Protein AF-A0A8B7Z0W6-F1 (afdb_monomer_lite)

InterPro domains:
  IPR028110 Transmembrane protein 254 [PF14934] (67-162)
  IPR028110 Transmembrane protein 254 [PTHR34104] (49-170)

pLDDT: mean 78.15, std 20.38, range [31.7, 97.69]

Structure (mmCIF, N/CA/C/O backbone):
data_AF-A0A8B7Z0W6-F1
#
_entry.id   AF-A0A8B7Z0W6-F1
#
loop_
_atom_site.group_PDB
_atom_site.id
_atom_site.type_symbol
_atom_site.label_atom_id
_atom_site.label_alt_id
_atom_site.label_comp_id
_atom_site.label_asym_id
_atom_site.label_entity_id
_atom_site.label_seq_id
_atom_site.pdbx_PDB_ins_code
_atom_site.Cartn_x
_atom_site.Cartn_y
_atom_site.Cartn_z
_atom_site.occupancy
_atom_site.B_iso_or_equiv
_atom_site.auth_seq_id
_atom_site.auth_comp_id
_atom_site.auth_asym_id
_atom_site.auth_atom_id
_atom_site.pdbx_PDB_model_num
ATOM 1 N N . MET A 1 1 ? 21.322 1.908 7.110 1.00 47.72 1 MET A N 1
ATOM 2 C CA . MET A 1 1 ? 20.377 1.666 8.221 1.00 47.72 1 MET A CA 1
ATOM 3 C C . MET A 1 1 ? 19.562 0.434 7.853 1.00 47.72 1 MET A C 1
ATOM 5 O O . MET A 1 1 ? 18.895 0.462 6.829 1.00 47.72 1 MET A O 1
ATOM 9 N N . SER A 1 2 ? 19.755 -0.677 8.566 1.00 47.69 2 SER A N 1
ATOM 10 C CA . SER A 1 2 ? 19.192 -1.994 8.221 1.00 47.69 2 SER A CA 1
ATOM 11 C C . SER A 1 2 ? 17.730 -2.098 8.669 1.00 47.69 2 SER A C 1
ATOM 13 O O . SER A 1 2 ? 17.372 -1.567 9.717 1.00 47.69 2 SER A O 1
ATOM 15 N N . THR A 1 3 ? 16.890 -2.812 7.917 1.00 42.72 3 THR A N 1
ATOM 16 C CA . THR A 1 3 ? 15.499 -3.144 8.286 1.00 42.72 3 THR A CA 1
ATOM 17 C C . THR A 1 3 ? 15.388 -3.808 9.662 1.00 42.72 3 THR A C 1
ATOM 19 O O . THR A 1 3 ? 14.373 -3.657 10.336 1.00 42.72 3 THR A O 1
ATOM 22 N N . GLN A 1 4 ? 16.459 -4.454 10.127 1.00 41.81 4 GLN A N 1
ATOM 23 C CA . GLN A 1 4 ? 16.518 -5.075 11.447 1.00 41.81 4 GLN A CA 1
ATOM 24 C C . GLN A 1 4 ? 16.666 -4.070 12.598 1.00 41.81 4 GLN A C 1
ATOM 26 O O . GLN A 1 4 ? 16.131 -4.296 13.679 1.00 41.81 4 GLN A O 1
ATOM 31 N N . GLU A 1 5 ? 17.296 -2.919 12.354 1.00 48.75 5 GLU A N 1
ATOM 32 C CA . GLU A 1 5 ? 17.436 -1.844 13.348 1.00 48.75 5 GLU A CA 1
ATOM 33 C C . GLU A 1 5 ? 16.096 -1.143 13.613 1.00 48.75 5 GLU A C 1
ATOM 35 O O . GLU A 1 5 ? 15.786 -0.782 14.748 1.00 48.75 5 GLU A O 1
ATOM 40 N N . LEU A 1 6 ? 15.253 -1.010 12.582 1.00 54.50 6 LEU A N 1
ATOM 41 C CA . LEU A 1 6 ? 13.902 -0.457 12.721 1.00 54.50 6 LEU A CA 1
ATOM 42 C C . LEU A 1 6 ? 12.974 -1.407 13.490 1.00 54.50 6 LEU A C 1
ATOM 44 O O . LEU A 1 6 ? 12.211 -0.954 14.341 1.00 54.50 6 LEU A O 1
ATOM 48 N N . ILE A 1 7 ? 13.088 -2.720 13.263 1.00 54.75 7 ILE A N 1
ATOM 49 C CA . ILE A 1 7 ? 12.334 -3.732 14.019 1.00 54.75 7 ILE A CA 1
ATOM 50 C C . ILE A 1 7 ? 12.782 -3.752 15.488 1.00 54.75 7 ILE A C 1
ATOM 52 O O . ILE A 1 7 ? 11.937 -3.738 16.384 1.00 54.75 7 ILE A O 1
ATOM 56 N N . ASN A 1 8 ? 14.090 -3.696 15.753 1.00 48.88 8 ASN A N 1
ATOM 57 C CA . ASN A 1 8 ? 14.624 -3.689 17.118 1.00 48.88 8 ASN A CA 1
ATOM 58 C C . ASN A 1 8 ? 14.263 -2.403 17.879 1.00 48.88 8 ASN A C 1
ATOM 60 O O . ASN A 1 8 ? 13.890 -2.463 19.050 1.00 48.88 8 ASN A O 1
ATOM 64 N N . THR A 1 9 ? 14.263 -1.250 17.205 1.00 52.22 9 THR A N 1
ATOM 65 C CA . THR A 1 9 ? 13.838 0.027 17.807 1.00 52.22 9 THR A CA 1
ATOM 66 C C . THR A 1 9 ? 12.334 0.046 18.112 1.00 52.22 9 THR A C 1
ATOM 68 O O . THR A 1 9 ? 11.911 0.623 19.116 1.00 52.22 9 THR A O 1
ATOM 71 N N . CYS A 1 10 ? 11.510 -0.626 17.298 1.00 45.94 10 CYS A N 1
ATOM 72 C CA . CYS A 1 10 ? 10.080 -0.785 17.570 1.00 45.94 10 CYS A CA 1
ATOM 73 C C . CYS A 1 10 ? 9.788 -1.790 18.697 1.00 45.94 10 CYS A C 1
ATOM 75 O O . CYS A 1 10 ? 8.863 -1.559 19.473 1.00 45.94 10 CYS A O 1
ATOM 77 N N . MET A 1 11 ? 10.574 -2.864 18.832 1.00 45.16 11 MET A N 1
ATOM 78 C CA . MET A 1 11 ? 10.369 -3.894 19.864 1.00 45.16 11 MET A CA 1
ATOM 79 C C . MET A 1 11 ? 10.853 -3.461 21.255 1.00 45.16 11 MET A C 1
ATOM 81 O O . MET A 1 11 ? 10.218 -3.798 22.253 1.00 45.16 11 MET A O 1
ATOM 85 N N . LEU A 1 12 ? 11.909 -2.647 21.348 1.00 48.44 12 LEU A N 1
ATOM 86 C CA . LEU A 1 12 ? 12.417 -2.153 22.637 1.00 48.44 12 LEU A CA 1
ATOM 87 C C . LEU A 1 12 ? 11.495 -1.129 23.322 1.00 48.44 12 LEU A C 1
ATOM 89 O O . LEU A 1 12 ? 11.669 -0.841 24.502 1.00 48.44 12 LEU A O 1
ATOM 93 N N . ARG A 1 13 ? 10.473 -0.616 22.625 1.00 46.56 13 ARG A N 1
ATOM 94 C CA . ARG A 1 13 ? 9.446 0.260 23.214 1.00 46.56 13 ARG A CA 1
ATOM 95 C C . ARG A 1 13 ? 8.288 -0.514 23.877 1.00 46.56 13 ARG A C 1
ATOM 97 O O . ARG A 1 13 ? 7.386 0.111 24.423 1.00 46.56 13 ARG A O 1
ATOM 104 N N . PHE A 1 14 ? 8.302 -1.851 23.856 1.00 45.00 14 PHE A N 1
ATOM 105 C CA . PHE A 1 14 ? 7.266 -2.695 24.477 1.00 45.00 14 PHE A CA 1
ATOM 106 C C . PHE A 1 14 ? 7.628 -3.247 25.863 1.00 45.00 14 PHE A C 1
ATOM 108 O O . PHE A 1 14 ? 6.817 -3.955 26.453 1.00 45.00 14 PHE A O 1
ATOM 115 N N . HIS A 1 15 ? 8.804 -2.923 26.405 1.00 39.69 15 HIS A N 1
ATOM 116 C CA . HIS A 1 15 ? 9.206 -3.373 27.737 1.00 39.69 15 HIS A CA 1
ATOM 117 C C . HIS A 1 15 ? 9.208 -2.196 28.721 1.00 39.69 15 HIS A C 1
ATOM 119 O O . HIS A 1 15 ? 10.208 -1.506 28.902 1.00 39.69 15 HIS A O 1
ATOM 125 N N . GLU A 1 16 ? 8.052 -1.941 29.328 1.00 44.09 16 GLU A N 1
ATOM 126 C CA . GLU A 1 16 ? 7.901 -1.010 30.446 1.00 44.09 16 GLU A CA 1
ATOM 127 C C . GLU A 1 16 ? 8.538 -1.624 31.710 1.00 44.09 16 GLU A C 1
ATOM 129 O O . GLU A 1 16 ? 8.209 -2.763 32.052 1.00 44.09 16 GLU A O 1
ATOM 134 N N . PRO A 1 17 ? 9.433 -0.931 32.437 1.00 36.91 17 PRO A N 1
ATOM 135 C CA . PRO A 1 17 ? 9.711 -1.267 33.819 1.00 36.91 17 PRO A CA 1
ATOM 136 C C . PRO A 1 17 ? 8.681 -0.574 34.717 1.00 36.91 17 PRO A C 1
ATOM 138 O O . PRO A 1 17 ? 8.511 0.644 34.692 1.00 36.91 17 PRO A O 1
ATOM 141 N N . THR A 1 18 ? 8.013 -1.399 35.516 1.00 39.38 18 THR A N 1
ATOM 142 C CA . THR A 1 18 ? 7.216 -1.071 36.703 1.00 39.38 18 THR A CA 1
ATOM 143 C C . THR A 1 18 ? 7.666 0.210 37.412 1.00 39.38 18 THR A C 1
ATOM 145 O O . THR A 1 18 ? 8.790 0.291 37.910 1.00 39.38 18 THR A O 1
ATOM 148 N N . GLN A 1 19 ? 6.760 1.189 37.490 1.00 38.38 19 GLN A N 1
ATOM 149 C CA . GLN A 1 19 ? 6.950 2.430 38.238 1.00 38.38 19 GLN A CA 1
ATOM 150 C C . GLN A 1 19 ? 7.031 2.150 39.745 1.00 38.38 19 GLN A C 1
ATOM 152 O O . GLN A 1 19 ? 6.179 1.470 40.318 1.00 38.38 19 GLN A O 1
ATOM 157 N N . SER A 1 20 ? 8.070 2.691 40.384 1.00 35.12 20 SER A N 1
ATOM 158 C CA . SER A 1 20 ? 8.261 2.667 41.831 1.00 35.12 20 SER A CA 1
ATOM 159 C C . SER A 1 20 ? 7.186 3.479 42.559 1.00 35.12 20 SER A C 1
ATOM 161 O O . SER A 1 20 ? 6.902 4.616 42.185 1.00 35.12 20 SER A O 1
ATOM 163 N N . LEU A 1 21 ? 6.663 2.908 43.647 1.00 48.59 21 LEU A N 1
ATOM 164 C CA . LEU A 1 21 ? 5.838 3.562 44.664 1.00 48.59 21 LEU A CA 1
ATOM 165 C C . LEU A 1 21 ? 6.427 4.906 45.129 1.00 48.59 21 LEU A C 1
ATOM 167 O O . LEU A 1 21 ? 7.546 4.950 45.635 1.00 48.59 21 LEU A O 1
ATOM 171 N N . GLY A 1 22 ? 5.633 5.977 45.056 1.00 36.06 22 GLY A N 1
ATOM 172 C CA . GLY A 1 22 ? 5.955 7.249 45.700 1.00 36.06 22 GLY A CA 1
ATOM 173 C C . GLY A 1 22 ? 4.824 8.276 45.618 1.00 36.06 22 GLY A C 1
ATOM 174 O O . GLY A 1 22 ? 4.434 8.685 44.533 1.00 36.06 22 GLY A O 1
ATOM 175 N N . ASN A 1 23 ? 4.372 8.724 46.792 1.00 31.70 23 ASN A N 1
ATOM 176 C CA . ASN A 1 23 ? 3.468 9.843 47.087 1.00 31.70 23 ASN A CA 1
ATOM 177 C C . ASN A 1 23 ? 1.951 9.675 46.885 1.00 31.70 23 ASN A C 1
ATOM 179 O O . ASN A 1 23 ? 1.360 9.995 45.856 1.00 31.70 23 ASN A O 1
ATOM 183 N N . ILE A 1 24 ? 1.308 9.324 48.003 1.00 48.81 24 ILE A N 1
ATOM 184 C CA . ILE A 1 24 ? -0.095 9.605 48.311 1.00 48.81 24 ILE A CA 1
ATOM 185 C C . ILE A 1 24 ? -0.247 11.127 48.460 1.00 48.81 24 ILE A C 1
ATOM 187 O O . ILE A 1 24 ? 0.042 11.692 49.512 1.00 48.81 24 ILE A O 1
ATOM 191 N N . GLN A 1 25 ? -0.706 11.794 47.402 1.00 34.59 25 GLN A N 1
ATOM 192 C CA . GLN A 1 25 ? -1.290 13.133 47.488 1.00 34.59 25 GLN A CA 1
ATOM 193 C C . GLN A 1 25 ? -2.814 12.957 47.500 1.00 34.59 25 GLN A C 1
ATOM 195 O O . GLN A 1 25 ? -3.423 12.631 46.479 1.00 34.59 25 GLN A O 1
ATOM 200 N N . THR A 1 26 ? -3.431 13.128 48.667 1.00 46.00 26 THR A N 1
ATOM 201 C CA . THR A 1 26 ? -4.886 13.105 48.854 1.00 46.00 26 THR A CA 1
ATOM 202 C C . THR A 1 26 ? -5.548 14.152 47.955 1.00 46.00 26 THR A C 1
ATOM 204 O O . THR A 1 26 ? -5.376 15.357 48.133 1.00 46.00 26 THR A O 1
ATOM 207 N N . ARG A 1 27 ? -6.302 13.695 46.949 1.00 35.06 27 ARG A N 1
ATOM 208 C CA . ARG A 1 27 ? -7.183 14.559 46.152 1.00 35.06 27 ARG A CA 1
ATOM 209 C C . ARG A 1 27 ? -8.480 14.809 46.931 1.00 35.06 27 ARG A C 1
ATOM 211 O O . ARG A 1 27 ? -8.950 13.891 47.605 1.00 35.06 27 ARG A O 1
ATOM 218 N N . PRO A 1 28 ? -9.071 16.014 46.855 1.00 37.72 28 PRO A N 1
ATOM 219 C CA . PRO A 1 28 ? -10.333 16.296 47.520 1.00 37.72 28 PRO A CA 1
ATOM 220 C C . PRO A 1 28 ? -11.425 15.397 46.937 1.00 37.72 28 PRO A C 1
ATOM 222 O O . PRO A 1 28 ? -11.564 15.273 45.719 1.00 37.72 28 PRO A O 1
ATOM 225 N N . ILE A 1 29 ? -12.167 14.754 47.838 1.00 41.16 29 ILE A N 1
ATOM 226 C CA . ILE A 1 29 ? -13.339 13.932 47.549 1.00 41.16 29 ILE A CA 1
ATOM 227 C C . ILE A 1 29 ? -14.311 14.794 46.744 1.00 41.16 29 ILE A C 1
ATOM 229 O O . ILE A 1 29 ? -14.910 15.731 47.270 1.00 41.16 29 ILE A O 1
ATOM 233 N N . VAL A 1 30 ? -14.445 14.487 45.453 1.00 47.62 30 VAL A N 1
ATOM 234 C CA . VAL A 1 30 ? -15.565 14.963 44.643 1.00 47.62 30 VAL A CA 1
ATOM 235 C C . VAL A 1 30 ? -16.818 14.449 45.338 1.00 47.62 30 VAL A C 1
ATOM 237 O O . VAL A 1 30 ? -17.010 13.241 45.469 1.00 47.62 30 VAL A O 1
ATOM 240 N N . SER A 1 31 ? -17.629 15.370 45.851 1.00 44.41 31 SER A N 1
ATOM 241 C CA . SER A 1 31 ? -18.893 15.064 46.501 1.00 44.41 31 SER A CA 1
ATOM 242 C C . SER A 1 31 ? -19.769 14.252 45.549 1.00 44.41 31 SER A C 1
ATOM 244 O O . SER A 1 31 ? -20.219 14.725 44.505 1.00 44.41 31 SER A O 1
ATOM 246 N N . VAL A 1 32 ? -19.980 12.990 45.916 1.00 52.09 32 VAL A N 1
ATOM 247 C CA . VAL A 1 32 ? -20.926 12.083 45.271 1.00 52.09 32 VAL A CA 1
ATOM 248 C C . VAL A 1 32 ? -22.320 12.706 45.405 1.00 52.09 32 VAL A C 1
ATOM 250 O O . VAL A 1 32 ? -22.723 13.007 46.531 1.00 52.09 32 VAL A O 1
ATOM 253 N N . PRO A 1 33 ? -23.075 12.920 44.311 1.00 51.75 33 PRO A N 1
ATOM 254 C CA . PRO A 1 33 ? -24.432 13.438 44.405 1.00 51.75 33 PRO A CA 1
ATOM 255 C C . PRO A 1 33 ? -25.304 12.456 45.195 1.00 51.75 33 PRO A C 1
ATOM 257 O O . PRO A 1 33 ? -25.646 11.372 44.715 1.00 51.75 33 PRO A O 1
ATOM 260 N N . THR A 1 34 ? -25.666 12.834 46.418 1.00 56.66 34 THR A N 1
ATOM 261 C CA . THR A 1 34 ? -26.636 12.127 47.257 1.00 56.66 34 THR A CA 1
ATOM 262 C C . THR A 1 34 ? -28.025 12.321 46.659 1.00 56.66 34 THR A C 1
ATOM 264 O O . THR A 1 34 ? -28.728 13.272 46.988 1.00 56.66 34 THR A O 1
ATOM 267 N N . GLY A 1 35 ? -28.400 11.461 45.713 1.00 56.91 35 GLY A N 1
ATOM 268 C CA . GLY A 1 35 ? -29.731 11.506 45.099 1.00 56.91 35 GLY A CA 1
ATOM 269 C C . GLY A 1 35 ? -29.927 10.634 43.861 1.00 56.91 35 GLY A C 1
ATOM 270 O O . GLY A 1 35 ? -31.061 10.456 43.423 1.00 56.91 35 GLY A O 1
ATOM 271 N N . VAL A 1 36 ? -28.867 10.051 43.295 1.00 57.62 36 VAL A N 1
ATOM 272 C CA . VAL A 1 36 ? -29.018 9.121 42.168 1.00 57.62 36 VAL A CA 1
ATOM 273 C C . VAL A 1 36 ? -29.335 7.734 42.721 1.00 57.62 36 VAL A C 1
ATOM 275 O O . VAL A 1 36 ? -28.491 7.095 43.345 1.00 57.62 36 VAL A O 1
ATOM 278 N N . ASN A 1 37 ? -30.563 7.259 42.510 1.00 72.50 37 ASN A N 1
ATOM 279 C CA . ASN A 1 37 ? -30.921 5.880 42.832 1.00 72.50 37 ASN A CA 1
ATOM 280 C C . ASN A 1 37 ? -30.034 4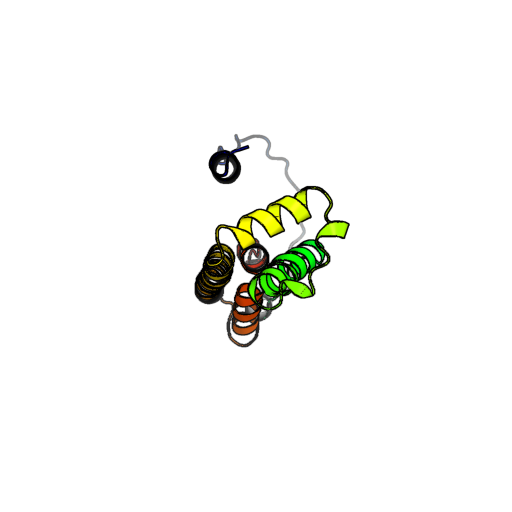.901 42.023 1.00 72.50 37 ASN A C 1
ATOM 282 O O . ASN A 1 37 ? -29.637 5.171 40.887 1.00 72.50 37 ASN A O 1
ATOM 286 N N . ALA A 1 38 ? -29.699 3.743 42.602 1.00 73.81 38 ALA A N 1
ATOM 287 C CA . ALA A 1 38 ? -28.808 2.757 41.972 1.00 73.81 38 ALA A CA 1
ATOM 288 C C . ALA A 1 38 ? -29.294 2.300 40.573 1.00 73.81 38 ALA A C 1
ATOM 290 O O . ALA A 1 38 ? -28.499 1.899 39.718 1.00 73.81 38 ALA A O 1
ATOM 291 N N . SER A 1 39 ? -30.602 2.414 40.318 1.00 78.25 39 SER A N 1
ATOM 292 C CA . SER A 1 39 ? -31.252 2.134 39.032 1.00 78.25 39 SER A CA 1
ATOM 293 C C . SER A 1 39 ? -30.883 3.138 37.925 1.00 78.25 39 SER A C 1
ATOM 295 O O . SER A 1 39 ? -30.564 2.724 36.809 1.00 78.25 39 SER A O 1
ATOM 297 N N . LEU A 1 40 ? -30.843 4.445 38.209 1.00 76.19 40 LEU A N 1
ATOM 298 C CA . LEU A 1 40 ? -30.421 5.445 37.220 1.00 76.19 40 LEU A CA 1
ATOM 299 C C . LEU A 1 40 ? -28.927 5.332 36.915 1.00 76.19 40 LEU A C 1
ATOM 301 O O . LEU A 1 40 ? -28.529 5.412 35.754 1.00 76.19 40 LEU A O 1
ATOM 305 N N . TYR A 1 41 ? -28.097 5.086 37.930 1.00 75.62 41 TYR A N 1
ATOM 306 C CA . TYR A 1 41 ? -26.658 4.908 37.731 1.00 75.62 41 TYR A CA 1
ATOM 307 C C . TYR A 1 41 ? -26.330 3.680 36.866 1.00 75.62 41 TYR A C 1
ATOM 309 O O . TYR A 1 41 ? -25.530 3.774 35.932 1.00 75.62 41 TYR A O 1
ATOM 317 N N . SER A 1 42 ? -26.974 2.540 37.132 1.00 76.81 42 SER A N 1
ATOM 318 C CA . SER A 1 42 ? -26.814 1.323 36.321 1.00 76.81 42 SER A CA 1
ATOM 319 C C . SER A 1 42 ? -27.309 1.518 34.884 1.00 76.81 42 SER A C 1
ATOM 321 O O . SER A 1 42 ? -26.608 1.137 33.945 1.00 76.81 42 SER A O 1
ATOM 323 N N . SER A 1 43 ? -28.442 2.202 34.699 1.00 78.62 43 SER A N 1
ATOM 324 C CA . SER A 1 43 ? -28.975 2.548 33.373 1.00 78.62 43 SER A CA 1
ATOM 325 C C . SER A 1 43 ? -28.032 3.467 32.588 1.00 78.62 43 SER A C 1
ATOM 327 O O . SER A 1 43 ? -27.788 3.242 31.402 1.00 78.62 43 SER A O 1
ATOM 329 N N . LEU A 1 44 ? -27.435 4.467 33.245 1.00 81.75 44 LEU A N 1
ATOM 330 C CA . LEU A 1 44 ? -26.452 5.367 32.632 1.00 81.75 44 LEU A CA 1
ATOM 331 C C . LEU A 1 44 ? -25.151 4.640 32.266 1.00 81.75 44 LEU A C 1
ATOM 333 O O . LEU A 1 44 ? -24.630 4.849 31.168 1.00 81.75 44 LEU A O 1
ATOM 337 N N . LYS A 1 45 ? -24.636 3.761 33.140 1.00 77.75 45 LYS A N 1
ATOM 338 C CA . LYS A 1 45 ? -23.465 2.916 32.835 1.00 77.75 45 LYS A CA 1
ATOM 339 C C . LYS A 1 45 ? -23.730 2.005 31.635 1.00 77.75 45 LYS A C 1
ATOM 341 O O . LYS A 1 45 ? -22.884 1.931 30.746 1.00 77.75 45 LYS A O 1
ATOM 346 N N . PHE A 1 46 ? -24.900 1.369 31.582 1.00 81.88 46 PHE A N 1
ATOM 347 C CA . PHE A 1 46 ? -25.306 0.514 30.465 1.00 81.88 46 PHE A CA 1
ATOM 348 C C . PHE A 1 46 ? -25.449 1.301 29.155 1.00 81.88 46 PHE A C 1
ATOM 350 O O . PHE A 1 46 ? -24.890 0.922 28.129 1.00 81.88 46 PHE A O 1
ATOM 357 N N . HIS A 1 47 ? -26.125 2.449 29.175 1.00 73.69 47 HIS A N 1
ATOM 358 C CA . HIS A 1 47 ? -26.259 3.277 27.976 1.00 73.69 47 HIS A CA 1
ATOM 359 C C . HIS A 1 47 ? -24.892 3.792 27.488 1.00 73.69 47 HIS A C 1
ATOM 361 O O . HIS A 1 47 ? -24.611 3.830 26.286 1.00 73.69 47 HIS A O 1
ATOM 367 N N . ARG A 1 48 ? -23.988 4.138 28.414 1.00 74.69 48 ARG A N 1
ATOM 368 C CA . ARG A 1 48 ? -22.615 4.543 28.083 1.00 74.69 48 ARG A CA 1
ATOM 369 C C . ARG A 1 48 ? -21.800 3.396 27.480 1.00 74.69 48 ARG A C 1
ATOM 371 O O . ARG A 1 48 ? -21.079 3.626 26.513 1.00 74.69 48 ARG A O 1
ATOM 378 N N . SER A 1 49 ? -21.911 2.173 28.000 1.00 71.81 49 SER A N 1
ATOM 379 C CA . SER A 1 49 ? -21.187 1.024 27.440 1.00 71.81 49 SER A CA 1
ATOM 380 C C . SER A 1 49 ? -21.683 0.669 26.036 1.00 71.81 49 SER A C 1
ATOM 382 O O . SER A 1 49 ? -20.863 0.497 25.134 1.00 71.81 49 SER A O 1
ATOM 384 N N . VAL A 1 50 ? -23.003 0.669 25.814 1.00 74.38 50 VAL A N 1
ATOM 385 C CA . VAL A 1 50 ? -23.616 0.418 24.497 1.00 74.38 50 VAL A CA 1
ATOM 386 C C . VAL A 1 50 ? -23.204 1.481 23.477 1.00 74.38 50 VAL A C 1
ATOM 388 O O . VAL A 1 50 ? -22.829 1.153 22.351 1.00 74.38 50 VAL A O 1
ATOM 391 N N . THR A 1 51 ? -23.223 2.760 23.859 1.00 70.81 51 THR A N 1
ATOM 392 C CA . THR A 1 51 ? -22.807 3.853 22.961 1.00 70.81 51 THR A CA 1
ATOM 393 C C . THR A 1 51 ? -21.316 3.791 22.625 1.00 70.81 51 THR A C 1
ATOM 395 O O . THR A 1 51 ? -20.959 3.959 21.459 1.00 70.81 51 THR A O 1
ATOM 398 N N . MET A 1 52 ? -20.446 3.469 23.590 1.00 66.44 52 MET A N 1
ATOM 399 C CA . MET A 1 52 ? -19.011 3.282 23.329 1.00 66.44 52 MET A CA 1
ATOM 400 C C . MET A 1 52 ? -18.725 2.072 22.434 1.00 66.44 52 MET A C 1
ATOM 402 O O . MET A 1 52 ? -17.897 2.171 21.529 1.00 66.44 52 MET A O 1
ATOM 406 N N . GLN A 1 53 ? -19.438 0.961 22.631 1.00 68.50 53 GLN A N 1
ATOM 407 C CA . GLN A 1 53 ? -19.318 -0.228 21.785 1.00 68.50 53 GLN A CA 1
ATOM 408 C C . GLN A 1 53 ? -19.855 0.020 20.367 1.00 68.50 53 GLN A C 1
ATOM 410 O O . GLN A 1 53 ? -19.267 -0.437 19.393 1.00 68.50 53 GLN A O 1
ATOM 415 N N . SER A 1 54 ? -20.937 0.787 20.223 1.00 68.50 54 SER A N 1
ATOM 416 C CA . SER A 1 54 ? -21.463 1.210 18.918 1.00 68.50 54 SER A CA 1
ATOM 417 C C . SER A 1 54 ? -20.485 2.130 18.180 1.00 68.50 54 SER A C 1
ATOM 419 O O . SER A 1 54 ? -20.262 1.982 16.975 1.00 68.50 54 SER A O 1
ATOM 421 N N . GLN A 1 55 ? -19.849 3.059 18.898 1.00 71.19 55 GLN A N 1
ATOM 422 C CA . GLN A 1 55 ? -18.870 3.964 18.304 1.00 71.19 55 GLN A CA 1
ATOM 423 C C . GLN A 1 55 ? -17.597 3.224 17.877 1.00 71.19 55 GLN A C 1
ATOM 425 O O . GLN A 1 55 ? -17.076 3.507 16.798 1.00 71.19 55 GLN A O 1
ATOM 430 N N . SER A 1 56 ? -17.126 2.246 18.662 1.00 71.25 56 SER A N 1
ATOM 431 C CA . SER A 1 56 ? -16.007 1.393 18.246 1.00 71.25 56 SER A CA 1
ATOM 432 C C . SER A 1 56 ? -16.396 0.486 17.080 1.00 71.25 56 SER A C 1
ATOM 434 O O . SER A 1 56 ? -15.640 0.408 16.115 1.00 71.25 56 SER A O 1
ATOM 436 N N . ALA A 1 57 ? -17.599 -0.098 17.089 1.00 79.81 57 ALA A N 1
ATOM 437 C CA . ALA A 1 57 ? -18.095 -0.953 16.010 1.00 79.81 57 ALA A CA 1
ATOM 438 C C . ALA A 1 57 ? -18.117 -0.251 14.642 1.00 79.81 57 ALA A C 1
ATOM 440 O O . ALA A 1 57 ? -17.927 -0.903 13.617 1.00 79.81 57 ALA A O 1
ATOM 441 N N . ASN A 1 58 ? -18.314 1.070 14.634 1.00 85.12 58 ASN A N 1
ATOM 442 C CA . ASN A 1 58 ? -18.384 1.899 13.432 1.00 85.12 58 ASN A CA 1
ATOM 443 C C . ASN A 1 58 ? -17.096 2.692 13.136 1.00 85.12 58 ASN A C 1
ATOM 445 O O . ASN A 1 58 ? -17.065 3.470 12.178 1.00 85.12 58 ASN A O 1
ATOM 449 N N . TYR A 1 59 ? -16.037 2.518 13.932 1.00 86.94 59 TYR A N 1
ATOM 450 C CA . TYR A 1 59 ? -14.817 3.310 13.801 1.00 86.94 59 TYR A CA 1
ATOM 451 C C . TYR A 1 59 ? -14.042 2.978 12.523 1.00 86.94 59 TYR A C 1
ATOM 453 O O . TYR A 1 59 ? -13.744 1.820 12.227 1.00 86.94 59 TYR A O 1
ATOM 461 N N . PHE A 1 60 ? -13.659 4.022 11.793 1.00 91.75 60 PHE A N 1
ATOM 462 C CA . PHE A 1 60 ? -12.784 3.939 10.635 1.00 91.75 60 PHE A CA 1
ATOM 463 C C . PHE A 1 60 ? -12.079 5.275 10.425 1.00 91.75 60 PHE A C 1
ATOM 465 O O . PHE A 1 60 ? -12.726 6.323 10.467 1.00 91.75 60 PHE A O 1
ATOM 472 N N . THR A 1 61 ? -10.789 5.223 10.114 1.00 92.75 61 THR A N 1
ATOM 473 C CA . THR A 1 61 ? -10.014 6.380 9.668 1.00 92.75 61 THR A CA 1
ATOM 474 C C . THR A 1 61 ? -9.154 5.987 8.473 1.00 92.75 61 THR A C 1
ATOM 476 O O . THR A 1 61 ? -8.770 4.828 8.332 1.00 92.75 61 THR A O 1
ATOM 479 N N . LEU A 1 62 ? -8.886 6.946 7.591 1.00 93.56 62 LEU A N 1
ATOM 480 C CA . LEU A 1 62 ? -7.938 6.760 6.497 1.00 93.56 62 LEU A CA 1
ATOM 481 C C . LEU A 1 62 ? -6.511 7.059 6.977 1.00 93.56 62 LEU A C 1
ATOM 483 O O . LEU A 1 62 ? -6.348 7.821 7.934 1.00 93.56 62 LEU A O 1
ATOM 487 N N . PRO A 1 63 ? -5.488 6.515 6.293 1.00 92.88 63 PRO A N 1
ATOM 488 C CA . PRO A 1 63 ? -4.112 6.950 6.487 1.00 92.88 63 PRO A CA 1
ATOM 489 C C . PRO A 1 63 ? -3.965 8.450 6.228 1.00 92.88 63 PRO A C 1
ATOM 491 O O . PRO A 1 63 ? -4.740 9.048 5.477 1.00 92.88 63 PRO A O 1
ATOM 494 N N . SER A 1 64 ? -2.929 9.061 6.797 1.00 92.88 64 SER A N 1
ATOM 495 C CA . SER A 1 64 ? -2.630 10.465 6.518 1.00 92.88 64 SER A CA 1
ATOM 496 C C . SER A 1 64 ? -2.303 10.700 5.034 1.00 92.88 64 SER A C 1
ATOM 498 O O . SER A 1 64 ? -1.781 9.825 4.337 1.00 92.88 64 SER A O 1
ATOM 500 N N . LEU A 1 65 ? -2.591 11.912 4.544 1.00 94.69 65 LEU A N 1
ATOM 501 C CA . LEU A 1 65 ? -2.395 12.279 3.136 1.00 94.69 65 LEU A CA 1
ATOM 502 C C . LEU A 1 65 ? -0.984 11.984 2.598 1.00 94.69 65 LEU A C 1
ATOM 504 O O . LEU A 1 65 ? -0.901 11.456 1.489 1.00 94.69 65 LEU A O 1
ATOM 508 N N . PRO A 1 66 ? 0.120 12.240 3.333 1.00 95.38 66 PRO A N 1
ATOM 509 C CA . PRO A 1 66 ? 1.454 11.894 2.846 1.00 95.38 66 PRO A CA 1
ATOM 510 C C . PRO A 1 66 ? 1.615 10.399 2.552 1.00 95.38 66 PRO A C 1
ATOM 512 O O . PRO A 1 66 ? 2.193 10.038 1.530 1.00 95.38 66 PRO A O 1
ATOM 515 N N . TRP A 1 67 ? 1.055 9.526 3.398 1.00 94.19 67 TRP A N 1
ATOM 516 C CA . TRP A 1 67 ? 1.079 8.080 3.172 1.00 94.19 67 TRP A CA 1
ATOM 517 C C . TRP A 1 67 ? 0.211 7.668 1.989 1.00 94.19 67 TRP A C 1
ATOM 519 O O . TRP A 1 67 ? 0.642 6.855 1.173 1.00 94.19 67 TRP A O 1
ATOM 529 N N . MET A 1 68 ? -0.978 8.259 1.853 1.00 94.44 68 MET A N 1
ATOM 530 C CA . MET A 1 68 ? -1.850 7.997 0.705 1.00 94.44 68 MET A CA 1
ATOM 531 C C . MET A 1 68 ? -1.179 8.398 -0.613 1.00 94.44 68 MET A C 1
ATOM 533 O O . MET A 1 68 ? -1.184 7.615 -1.559 1.00 94.44 68 MET A O 1
ATOM 537 N N . ILE A 1 69 ? -0.565 9.586 -0.666 1.00 95.00 69 ILE A N 1
ATOM 538 C CA . ILE A 1 69 ? 0.166 10.078 -1.842 1.00 95.00 69 ILE A CA 1
ATOM 539 C C . ILE A 1 69 ? 1.372 9.187 -2.133 1.00 95.00 69 ILE A C 1
ATOM 541 O O . ILE A 1 69 ? 1.622 8.875 -3.293 1.00 95.00 69 ILE A O 1
ATOM 545 N N . ASN A 1 70 ? 2.103 8.758 -1.103 1.00 93.94 70 ASN A N 1
ATOM 546 C CA . ASN A 1 70 ? 3.259 7.888 -1.276 1.00 93.94 70 ASN A CA 1
ATOM 547 C C . ASN A 1 70 ? 2.858 6.544 -1.896 1.00 93.94 70 ASN A C 1
ATOM 549 O O . ASN A 1 70 ? 3.372 6.198 -2.956 1.00 93.94 70 ASN A O 1
ATOM 553 N N . ILE A 1 71 ? 1.898 5.830 -1.299 1.00 94.62 71 ILE A N 1
ATOM 554 C CA . ILE A 1 71 ? 1.463 4.525 -1.809 1.00 94.62 71 ILE A CA 1
ATOM 555 C C . ILE A 1 71 ? 0.832 4.677 -3.192 1.00 94.62 71 ILE A C 1
ATOM 557 O O . ILE A 1 71 ? 1.198 3.957 -4.117 1.00 94.62 71 ILE A O 1
ATOM 561 N N . PHE A 1 72 ? -0.065 5.647 -3.375 1.00 93.44 72 PHE A N 1
ATOM 562 C CA . PHE A 1 72 ? -0.735 5.823 -4.658 1.00 93.44 72 PHE A CA 1
ATOM 563 C C . PHE A 1 72 ? 0.218 6.267 -5.769 1.00 93.44 72 PHE A C 1
ATOM 565 O O . PHE A 1 72 ? 0.249 5.671 -6.846 1.00 93.44 72 PHE A O 1
ATOM 572 N N . GLY A 1 73 ? 1.052 7.264 -5.490 1.00 93.00 73 GLY A N 1
ATOM 573 C CA . GLY A 1 73 ? 2.034 7.780 -6.434 1.00 93.00 73 GLY A CA 1
ATOM 574 C C . GLY A 1 73 ? 3.115 6.759 -6.775 1.00 93.00 73 GLY A C 1
ATOM 575 O O . GLY A 1 73 ? 3.430 6.579 -7.948 1.00 93.00 73 GLY A O 1
ATOM 576 N N . TRP A 1 74 ? 3.671 6.059 -5.784 1.00 90.62 74 TRP A N 1
ATOM 577 C CA . TRP A 1 74 ? 4.758 5.111 -6.020 1.00 90.62 74 TRP A CA 1
ATOM 578 C C . TRP A 1 74 ? 4.268 3.768 -6.567 1.00 90.62 74 TRP A C 1
ATOM 580 O O . TRP A 1 74 ? 4.742 3.340 -7.617 1.00 90.62 74 TRP A O 1
ATOM 590 N N . LEU A 1 75 ? 3.325 3.100 -5.894 1.00 93.06 75 LEU A N 1
ATOM 591 C CA . LEU A 1 75 ? 2.895 1.746 -6.258 1.00 93.06 75 LEU A CA 1
ATOM 592 C C . LEU A 1 75 ? 1.956 1.746 -7.473 1.00 93.06 75 LEU A C 1
ATOM 594 O O . LEU A 1 75 ? 2.182 0.996 -8.423 1.00 93.06 75 LEU A O 1
ATOM 598 N N . TYR A 1 76 ? 0.914 2.581 -7.457 1.00 93.25 76 TYR A N 1
ATOM 599 C CA . TYR A 1 76 ? -0.127 2.544 -8.492 1.00 93.25 76 TYR A CA 1
ATOM 600 C C . TYR A 1 76 ? 0.184 3.411 -9.706 1.00 93.25 76 TYR A C 1
ATOM 602 O O . TYR A 1 76 ? -0.171 3.017 -10.809 1.00 93.25 76 TYR A O 1
ATOM 610 N N . CYS A 1 77 ? 0.859 4.552 -9.545 1.00 92.81 77 CYS A N 1
ATOM 611 C CA . CYS A 1 77 ? 1.268 5.368 -10.690 1.00 92.81 77 CYS A CA 1
ATOM 612 C C . CYS A 1 77 ? 2.679 4.998 -11.168 1.00 92.81 77 CYS A C 1
ATOM 614 O O . CYS A 1 77 ? 2.857 4.641 -12.331 1.00 92.81 77 CYS A O 1
ATOM 616 N N . GLY A 1 78 ? 3.682 5.057 -10.290 1.00 91.19 78 GLY A N 1
ATOM 617 C CA . GLY A 1 78 ? 5.093 4.871 -10.632 1.00 91.19 78 GLY A CA 1
ATOM 618 C C . GLY A 1 78 ? 5.406 3.459 -11.119 1.00 91.19 78 GLY A C 1
ATOM 619 O O . GLY A 1 78 ? 5.718 3.261 -12.295 1.00 91.19 78 GLY A O 1
ATOM 620 N N . LEU A 1 79 ? 5.288 2.470 -10.229 1.00 91.25 79 LEU A N 1
ATOM 621 C CA . LEU A 1 79 ? 5.617 1.078 -10.527 1.00 91.25 79 LEU A CA 1
ATOM 622 C C . LEU A 1 79 ? 4.768 0.545 -11.687 1.00 91.25 79 LEU A C 1
ATOM 624 O O . LEU A 1 79 ? 5.322 -0.005 -12.637 1.00 91.25 79 LEU A O 1
ATOM 628 N N . TYR A 1 80 ? 3.455 0.789 -11.668 1.00 92.69 80 TYR A N 1
ATOM 629 C CA . TYR A 1 80 ? 2.567 0.432 -12.778 1.00 92.69 80 TYR A CA 1
ATOM 630 C C . TYR A 1 80 ? 3.052 1.006 -14.117 1.00 92.69 80 TYR A C 1
ATOM 632 O O . TYR A 1 80 ? 3.229 0.257 -15.079 1.00 92.69 80 TYR A O 1
ATOM 640 N N . SER A 1 81 ? 3.335 2.312 -14.185 1.00 91.88 81 SER A N 1
ATOM 641 C CA . SER A 1 81 ? 3.781 2.939 -15.435 1.00 91.88 81 SER A CA 1
ATOM 642 C C . SER A 1 81 ? 5.116 2.361 -15.899 1.00 91.88 81 SER A C 1
ATOM 644 O O . SER A 1 81 ? 5.263 2.062 -17.078 1.00 91.88 81 SER A O 1
ATOM 646 N N . THR A 1 82 ? 6.064 2.108 -14.989 1.00 89.81 82 THR A N 1
ATOM 647 C CA . THR A 1 82 ? 7.351 1.482 -15.353 1.00 89.81 82 T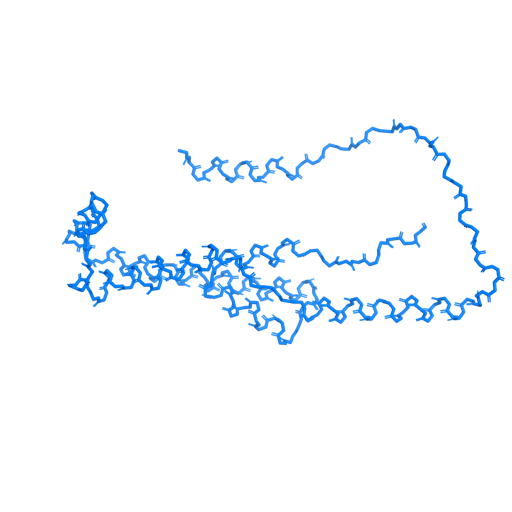HR A CA 1
ATOM 648 C C . THR A 1 82 ? 7.220 0.039 -15.844 1.00 89.81 82 THR A C 1
ATOM 650 O O . THR A 1 82 ? 8.055 -0.415 -16.620 1.00 89.81 82 THR A O 1
ATOM 653 N N . VAL A 1 83 ? 6.179 -0.684 -15.426 1.00 89.88 83 VAL A N 1
ATOM 654 C CA . VAL A 1 83 ? 5.983 -2.099 -15.770 1.00 89.88 83 VAL A CA 1
ATOM 655 C C . VAL A 1 83 ? 5.154 -2.273 -17.039 1.00 89.88 83 VAL A C 1
ATOM 657 O O . VAL A 1 83 ? 5.491 -3.102 -17.885 1.00 89.88 83 VAL A O 1
ATOM 660 N N . PHE A 1 84 ? 4.060 -1.524 -17.165 1.00 89.81 84 PHE A N 1
ATOM 661 C CA . PHE A 1 84 ? 3.059 -1.737 -18.211 1.00 89.81 84 PHE A CA 1
ATOM 662 C C . PHE A 1 84 ? 3.154 -0.714 -19.340 1.00 89.81 84 PHE A C 1
ATOM 664 O O . PHE A 1 84 ? 2.813 -1.034 -20.477 1.00 89.81 84 PHE A O 1
ATOM 671 N N . ILE A 1 85 ? 3.627 0.503 -19.051 1.00 91.56 85 ILE A N 1
ATOM 672 C CA . ILE A 1 85 ? 3.682 1.599 -20.028 1.00 91.56 85 ILE A CA 1
ATOM 673 C C . ILE A 1 85 ? 5.017 2.372 -19.935 1.00 91.56 85 ILE A C 1
ATOM 675 O O . ILE A 1 85 ? 5.031 3.602 -19.834 1.00 91.56 85 ILE A O 1
ATOM 679 N N . PRO A 1 86 ? 6.176 1.678 -19.976 1.00 88.75 86 PRO A N 1
ATOM 680 C CA . PRO A 1 86 ? 7.472 2.278 -19.649 1.00 88.75 86 PRO A CA 1
ATOM 681 C C . PRO A 1 86 ? 7.881 3.421 -20.581 1.00 88.75 86 PRO A C 1
ATOM 683 O O . PRO A 1 86 ? 8.698 4.247 -20.193 1.00 88.75 86 PRO A O 1
ATOM 686 N N . HIS A 1 87 ? 7.336 3.476 -21.798 1.00 87.19 87 HIS A N 1
ATOM 687 C CA . HIS A 1 87 ? 7.648 4.497 -22.799 1.00 87.19 87 HIS A CA 1
ATOM 688 C C . HIS A 1 87 ? 7.046 5.873 -22.478 1.00 87.19 87 HIS A C 1
ATOM 690 O O . HIS A 1 87 ? 7.551 6.874 -22.976 1.00 87.19 87 HIS A O 1
ATOM 696 N N . LEU A 1 88 ? 6.004 5.938 -21.640 1.00 89.94 88 LEU A N 1
ATOM 697 C CA . LEU A 1 88 ? 5.409 7.205 -21.198 1.00 89.94 88 LEU A CA 1
ATOM 698 C C . LEU A 1 88 ? 6.081 7.775 -19.947 1.00 89.94 88 LEU A C 1
ATOM 700 O O . LEU A 1 88 ? 5.810 8.913 -19.572 1.00 89.94 88 LEU A O 1
ATOM 704 N N . VAL A 1 89 ? 6.945 7.004 -19.283 1.00 89.81 89 VAL A N 1
ATOM 705 C CA . VAL A 1 89 ? 7.594 7.444 -18.048 1.00 89.81 89 VAL A CA 1
ATOM 706 C C . VAL A 1 89 ? 8.708 8.441 -18.385 1.00 89.81 89 VAL A C 1
ATOM 708 O O . VAL A 1 89 ? 9.673 8.083 -19.068 1.00 89.81 89 VAL A O 1
ATOM 711 N N . PRO A 1 90 ? 8.644 9.687 -17.882 1.00 91.44 90 PRO A N 1
ATOM 712 C CA . PRO A 1 90 ? 9.661 10.693 -18.154 1.00 91.44 90 PRO A CA 1
ATOM 713 C C . PRO A 1 90 ? 10.889 10.479 -17.254 1.00 91.44 90 PRO A C 1
ATOM 715 O O . PRO A 1 90 ? 11.141 11.251 -16.332 1.00 91.44 90 PRO A O 1
ATOM 718 N N . TYR A 1 91 ? 11.683 9.433 -17.517 1.00 89.31 91 TYR A N 1
ATOM 719 C CA . TYR A 1 91 ? 12.851 9.066 -16.692 1.00 89.31 91 TYR A CA 1
ATOM 720 C C . TYR A 1 91 ? 13.844 10.220 -16.474 1.00 89.31 91 TYR A C 1
ATOM 722 O O . TYR A 1 91 ? 14.494 10.282 -15.437 1.00 89.31 91 TYR A O 1
ATOM 730 N N . HIS A 1 92 ? 13.936 11.160 -17.416 1.00 88.88 92 HIS A N 1
ATOM 731 C CA . HIS A 1 92 ? 14.820 12.322 -17.320 1.00 88.88 92 HIS A CA 1
ATOM 732 C C . HIS A 1 92 ? 14.468 13.267 -16.156 1.00 88.88 92 HIS A 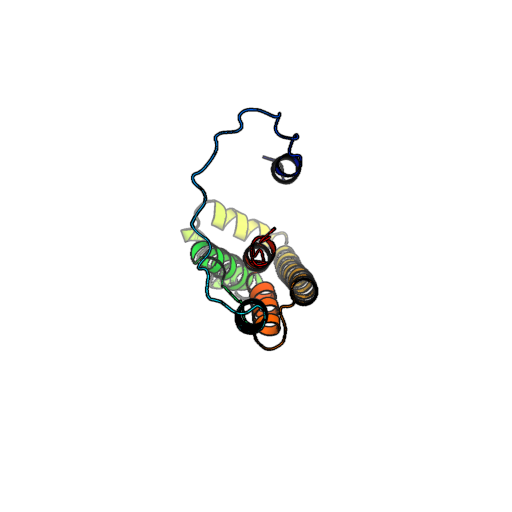C 1
ATOM 734 O O . HIS A 1 92 ? 15.371 13.871 -15.582 1.00 88.88 92 HIS A O 1
ATOM 740 N N . LEU A 1 93 ? 13.192 13.359 -15.755 1.00 91.38 93 LEU A N 1
ATOM 741 C CA . LEU A 1 93 ? 12.759 14.212 -14.637 1.00 91.38 93 LEU A CA 1
ATOM 742 C C . LEU A 1 93 ? 13.232 13.689 -13.275 1.00 91.38 93 LEU A C 1
ATOM 744 O O . LEU A 1 93 ? 13.341 14.452 -12.322 1.00 91.38 93 LEU A O 1
ATOM 748 N N . PHE A 1 94 ? 13.542 12.395 -13.182 1.00 87.56 94 PHE A N 1
ATOM 749 C CA . PHE A 1 94 ? 14.003 11.750 -11.951 1.00 87.56 94 PHE A CA 1
ATOM 750 C C . PHE A 1 94 ? 15.533 11.776 -11.795 1.00 87.56 94 PHE A C 1
ATOM 752 O O . PHE A 1 94 ? 16.070 11.166 -10.867 1.00 87.56 94 PHE A O 1
ATOM 759 N N . GLY A 1 95 ? 16.255 12.440 -12.706 1.00 91.44 95 GLY A N 1
ATOM 760 C CA . GLY A 1 95 ? 17.713 12.543 -12.663 1.00 91.44 95 GLY A CA 1
ATOM 761 C C . GLY A 1 95 ? 18.403 11.166 -12.619 1.00 91.44 95 GLY A C 1
ATOM 762 O O . GLY A 1 95 ? 17.984 10.245 -13.328 1.00 91.44 95 GLY A O 1
ATOM 763 N N . PRO A 1 96 ? 19.435 10.974 -11.773 1.00 92.81 96 PRO A N 1
ATOM 764 C CA . PRO A 1 96 ? 20.153 9.699 -11.670 1.00 92.81 96 PRO A CA 1
ATOM 765 C C . PRO A 1 96 ? 19.258 8.508 -11.303 1.00 92.81 96 PRO A C 1
ATOM 767 O O . PRO A 1 96 ? 19.482 7.397 -11.789 1.00 92.81 96 PRO A O 1
ATOM 770 N N . ALA A 1 97 ? 18.220 8.731 -10.488 1.00 88.75 97 ALA A N 1
ATOM 771 C CA . ALA A 1 97 ? 17.285 7.679 -10.104 1.00 88.75 97 ALA A CA 1
ATOM 772 C C . ALA A 1 97 ? 16.507 7.156 -11.319 1.00 88.75 97 ALA A C 1
ATOM 774 O O . ALA A 1 97 ? 16.349 5.947 -11.475 1.00 88.75 97 ALA A O 1
ATOM 775 N N . GLY A 1 98 ? 16.091 8.045 -12.224 1.00 89.38 98 GLY A N 1
ATOM 776 C CA . GLY A 1 98 ? 15.412 7.660 -13.461 1.00 89.38 98 GLY A CA 1
ATOM 777 C C . GLY A 1 98 ? 16.284 6.818 -14.387 1.00 89.38 98 GLY A C 1
ATOM 778 O O . GLY A 1 98 ? 15.810 5.820 -14.932 1.00 89.38 98 GLY A O 1
ATOM 779 N N . THR A 1 99 ? 17.570 7.158 -14.507 1.00 90.19 99 THR A N 1
ATOM 780 C CA . THR A 1 99 ? 18.547 6.340 -15.245 1.00 90.19 99 THR A CA 1
ATOM 781 C C . THR A 1 99 ? 18.697 4.956 -14.619 1.00 90.19 99 THR A C 1
ATOM 783 O O . THR A 1 99 ? 18.664 3.958 -15.338 1.00 90.19 99 THR A O 1
ATOM 786 N N . GLY A 1 100 ? 18.799 4.880 -13.288 1.00 90.25 100 GLY A N 1
ATOM 787 C CA . GLY A 1 100 ? 18.879 3.610 -12.563 1.00 90.25 100 GLY A CA 1
ATOM 788 C C . GLY A 1 100 ? 17.640 2.737 -12.767 1.00 90.25 100 GLY A C 1
ATOM 789 O O . GLY A 1 100 ? 17.766 1.565 -13.116 1.00 90.25 100 GLY A O 1
ATOM 790 N N . ILE A 1 101 ? 16.445 3.320 -12.635 1.00 88.88 101 ILE A N 1
ATOM 791 C CA . ILE A 1 101 ? 15.171 2.634 -12.893 1.00 88.88 101 ILE A CA 1
ATOM 792 C C . ILE A 1 101 ? 15.160 2.089 -14.325 1.00 88.88 101 ILE A C 1
ATOM 794 O O . ILE A 1 101 ? 14.946 0.893 -14.527 1.00 88.88 101 ILE A O 1
ATOM 798 N N . ARG A 1 102 ? 15.466 2.926 -15.324 1.00 87.94 102 ARG A N 1
ATOM 799 C CA . ARG A 1 102 ? 15.509 2.501 -16.730 1.00 87.94 102 ARG A CA 1
ATOM 800 C C . ARG A 1 102 ? 16.490 1.348 -16.951 1.00 87.94 102 ARG A C 1
ATOM 802 O O . ARG A 1 102 ? 16.162 0.413 -17.678 1.00 87.94 102 ARG A O 1
ATOM 809 N N . LEU A 1 103 ? 17.662 1.392 -16.319 1.00 90.12 103 LEU A N 1
ATOM 810 C CA . LEU A 1 103 ? 18.669 0.337 -16.416 1.00 90.12 103 LEU A CA 1
ATOM 811 C C . LEU A 1 103 ? 18.136 -0.988 -15.857 1.00 90.12 103 LEU A C 1
ATOM 813 O O . LEU A 1 103 ? 18.155 -1.997 -16.559 1.00 90.12 103 LEU A O 1
ATOM 817 N N . VAL A 1 104 ? 17.586 -0.972 -14.640 1.00 88.88 104 VAL A N 1
ATOM 818 C CA . VAL A 1 104 ? 17.006 -2.162 -13.997 1.00 88.88 104 VAL A CA 1
ATOM 819 C C . VAL A 1 104 ? 15.927 -2.785 -14.877 1.00 88.88 104 VAL A C 1
ATOM 821 O O . VAL A 1 104 ? 15.948 -3.989 -15.100 1.00 88.88 104 VAL A O 1
ATOM 824 N N . TYR A 1 105 ? 15.025 -1.983 -15.438 1.00 84.38 105 TYR A N 1
ATOM 825 C CA . TYR A 1 105 ? 13.957 -2.499 -16.297 1.00 84.38 105 TYR A CA 1
ATOM 826 C C . TYR A 1 105 ? 14.428 -2.972 -17.674 1.00 84.38 105 TYR A C 1
ATOM 828 O O . TYR A 1 105 ? 13.776 -3.821 -18.278 1.00 84.38 105 TYR A O 1
ATOM 836 N N . THR A 1 106 ? 15.564 -2.465 -18.154 1.00 86.06 106 THR A N 1
ATOM 837 C CA . THR A 1 106 ? 16.172 -2.915 -19.414 1.00 86.06 106 THR A CA 1
ATOM 838 C C . THR A 1 106 ? 16.837 -4.283 -19.247 1.00 86.06 106 THR A C 1
ATOM 840 O O . THR A 1 106 ? 16.653 -5.155 -20.090 1.00 86.06 106 THR A O 1
ATOM 843 N N . TYR A 1 107 ? 17.580 -4.491 -18.155 1.00 88.94 107 TYR A N 1
ATOM 844 C CA . TYR A 1 107 ? 18.336 -5.730 -17.926 1.00 88.94 107 TYR A CA 1
ATOM 845 C C . TYR A 1 107 ? 17.555 -6.795 -17.143 1.00 88.94 107 TYR A C 1
ATOM 847 O O . TYR A 1 107 ? 17.829 -7.985 -17.278 1.00 88.94 107 TYR A O 1
ATOM 855 N N . CYS A 1 108 ? 16.548 -6.390 -16.367 1.00 89.31 108 CYS A N 1
ATOM 856 C CA . CYS A 1 108 ? 15.704 -7.268 -15.560 1.00 89.31 108 CYS A CA 1
ATOM 857 C C . CYS A 1 108 ? 14.212 -6.994 -15.846 1.00 89.31 108 CYS A C 1
ATOM 859 O O . CYS A 1 108 ? 13.490 -6.507 -14.972 1.00 89.31 108 CYS A O 1
ATOM 861 N N . PRO A 1 109 ? 13.698 -7.333 -17.044 1.00 78.88 109 PRO A N 1
ATOM 862 C CA . PRO A 1 109 ? 12.351 -6.940 -17.481 1.00 78.88 109 PRO A CA 1
ATOM 863 C C . PRO A 1 109 ? 11.215 -7.529 -16.625 1.00 78.88 109 PRO A C 1
ATOM 865 O O . PRO A 1 109 ? 10.110 -6.988 -16.584 1.00 78.88 109 PRO A O 1
ATOM 868 N N . PHE A 1 110 ? 11.469 -8.628 -15.911 1.00 88.56 110 PHE A N 1
ATOM 869 C CA . PHE A 1 110 ? 10.494 -9.241 -15.006 1.00 88.56 110 PHE A CA 1
ATOM 870 C C . PHE A 1 110 ? 10.487 -8.635 -13.603 1.00 88.56 110 PHE A C 1
ATOM 872 O O . PHE A 1 110 ? 9.516 -8.828 -12.872 1.00 88.56 110 PHE A O 1
ATOM 879 N N . PHE A 1 111 ? 11.525 -7.887 -13.225 1.00 89.81 111 PHE A N 1
ATOM 880 C CA . PHE A 1 111 ? 11.717 -7.428 -11.852 1.00 89.81 111 PHE A CA 1
ATOM 881 C C . PHE A 1 111 ? 10.526 -6.616 -11.336 1.00 89.81 111 PHE A C 1
ATOM 883 O O . PHE A 1 111 ? 9.965 -6.953 -10.296 1.00 89.81 111 PHE A O 1
ATOM 890 N N . GLY A 1 112 ? 10.056 -5.611 -12.081 1.00 89.62 112 GLY A N 1
ATOM 891 C CA . GLY A 1 112 ? 8.904 -4.837 -11.612 1.00 89.62 112 GLY A CA 1
ATOM 892 C C . GLY A 1 112 ? 7.580 -5.582 -11.676 1.00 89.62 112 GLY A C 1
ATOM 893 O O . GLY A 1 112 ? 6.717 -5.292 -10.860 1.00 89.62 112 GLY A O 1
ATOM 894 N N . LYS A 1 113 ? 7.410 -6.578 -12.560 1.00 91.38 113 LYS A N 1
ATOM 895 C CA . LYS A 1 113 ? 6.215 -7.444 -12.523 1.00 91.38 113 LYS A CA 1
ATOM 896 C C . LYS A 1 113 ? 6.187 -8.250 -11.227 1.00 91.38 113 LYS A C 1
ATOM 898 O O . LYS A 1 113 ? 5.153 -8.306 -10.569 1.00 91.38 113 LYS A O 1
ATOM 903 N N . VAL A 1 114 ? 7.332 -8.818 -10.841 1.00 93.94 114 VAL A N 1
ATOM 904 C CA . VAL A 1 114 ? 7.484 -9.542 -9.573 1.00 93.94 114 VAL A CA 1
ATOM 905 C C . VAL A 1 114 ? 7.234 -8.609 -8.391 1.00 93.94 114 VAL A C 1
ATOM 907 O O . VAL A 1 114 ? 6.432 -8.952 -7.529 1.00 93.94 114 VAL A O 1
ATOM 910 N N . LEU A 1 115 ? 7.840 -7.416 -8.370 1.00 93.12 115 LEU A N 1
ATOM 911 C CA . LEU A 1 115 ? 7.599 -6.431 -7.309 1.00 93.12 115 LEU A CA 1
ATOM 912 C C . LEU A 1 115 ? 6.136 -5.990 -7.237 1.00 93.12 115 LEU A C 1
ATOM 914 O O . LEU A 1 115 ? 5.587 -5.884 -6.144 1.00 93.12 115 LEU A O 1
ATOM 918 N N . PHE A 1 116 ? 5.497 -5.751 -8.382 1.00 93.19 116 PHE A N 1
ATOM 919 C CA . PHE A 1 116 ? 4.104 -5.326 -8.450 1.00 93.19 116 PHE A CA 1
ATOM 920 C C . PHE A 1 116 ? 3.183 -6.400 -7.873 1.00 93.19 116 PHE A C 1
ATOM 922 O O . PHE A 1 116 ? 2.371 -6.101 -6.998 1.00 93.19 116 PHE A O 1
ATOM 929 N N . VAL A 1 117 ? 3.349 -7.657 -8.296 1.00 95.38 117 VAL A N 1
ATOM 930 C CA . VAL A 1 117 ? 2.575 -8.787 -7.760 1.00 95.38 117 VAL A CA 1
ATOM 931 C C . VAL A 1 117 ? 2.862 -8.983 -6.271 1.00 95.38 117 VAL A C 1
ATOM 933 O O . VAL A 1 117 ? 1.925 -9.090 -5.484 1.00 95.38 117 VAL A O 1
ATOM 936 N N . ALA A 1 118 ? 4.132 -8.972 -5.863 1.00 95.94 118 ALA A N 1
ATOM 937 C CA . ALA A 1 118 ? 4.522 -9.145 -4.467 1.00 95.94 118 ALA A CA 1
ATOM 938 C C . ALA A 1 118 ? 3.916 -8.062 -3.558 1.00 95.94 118 ALA A C 1
ATOM 940 O O . ALA A 1 118 ? 3.374 -8.391 -2.506 1.00 95.94 118 ALA A O 1
ATOM 941 N N . ALA A 1 119 ? 3.934 -6.794 -3.979 1.00 95.12 119 ALA A N 1
ATOM 942 C CA . ALA A 1 119 ? 3.338 -5.694 -3.223 1.00 95.12 119 ALA A CA 1
ATOM 943 C C . ALA A 1 119 ? 1.824 -5.882 -3.024 1.00 95.12 119 ALA A C 1
ATOM 945 O O . ALA A 1 119 ? 1.319 -5.705 -1.916 1.00 95.12 119 ALA A O 1
ATOM 946 N N . HIS A 1 120 ? 1.104 -6.318 -4.062 1.00 95.38 120 HIS A N 1
ATOM 947 C CA . HIS A 1 120 ? -0.330 -6.601 -3.951 1.00 95.38 120 HIS A CA 1
ATOM 948 C C . HIS A 1 120 ? -0.613 -7.801 -3.043 1.00 95.38 120 HIS A C 1
ATOM 950 O O . HIS A 1 120 ? -1.561 -7.761 -2.264 1.00 95.38 120 HIS A O 1
ATOM 956 N N . LEU A 1 121 ? 0.213 -8.851 -3.095 1.00 97.44 121 LEU A N 1
ATOM 957 C CA . LEU A 1 121 ? 0.082 -9.993 -2.186 1.00 97.44 121 LEU A CA 1
ATOM 958 C C . LEU A 1 121 ? 0.315 -9.589 -0.725 1.00 97.44 121 LEU A C 1
ATOM 960 O O . LEU A 1 121 ? -0.415 -10.051 0.151 1.00 97.44 121 LEU A O 1
ATOM 964 N N . VAL A 1 122 ? 1.277 -8.699 -0.465 1.00 97.12 122 VAL A N 1
ATOM 965 C CA . VAL A 1 122 ? 1.509 -8.136 0.874 1.00 97.12 122 VAL A CA 1
ATOM 966 C C . VAL A 1 122 ? 0.288 -7.345 1.342 1.00 97.12 122 VAL A C 1
ATOM 968 O O . VAL A 1 122 ? -0.238 -7.649 2.409 1.00 97.12 122 VAL A O 1
ATOM 971 N N . HIS A 1 123 ? -0.234 -6.421 0.528 1.00 96.88 123 HIS A N 1
ATOM 972 C CA . HIS A 1 123 ? -1.439 -5.657 0.878 1.00 96.88 123 HIS A CA 1
ATOM 973 C C . HIS A 1 123 ? -2.657 -6.562 1.123 1.00 96.88 123 HIS A C 1
ATOM 975 O O . HIS A 1 123 ? -3.434 -6.323 2.046 1.00 96.88 123 HIS A O 1
ATOM 981 N N . LEU A 1 124 ? -2.830 -7.626 0.330 1.00 97.19 124 LEU A N 1
ATOM 982 C CA . LEU A 1 124 ? -3.892 -8.612 0.551 1.00 97.19 124 LEU A CA 1
ATOM 983 C C . LEU A 1 124 ? -3.706 -9.357 1.878 1.00 97.19 124 LEU A C 1
ATOM 985 O O . LEU A 1 124 ? -4.676 -9.529 2.619 1.00 97.19 124 LEU A O 1
ATOM 989 N N . GLY A 1 125 ? -2.477 -9.761 2.208 1.00 97.69 125 GLY A N 1
ATOM 990 C CA . GLY A 1 125 ? -2.153 -10.370 3.499 1.00 97.69 125 GLY A CA 1
ATOM 991 C C . GLY A 1 125 ? -2.460 -9.438 4.675 1.00 97.69 125 GLY A C 1
ATOM 992 O O . GLY A 1 125 ? -3.120 -9.840 5.637 1.00 97.69 125 GLY A O 1
ATOM 993 N N . GLU A 1 126 ? -2.064 -8.170 4.567 1.00 97.56 126 GLU A N 1
ATOM 994 C CA . GLU A 1 126 ? -2.366 -7.131 5.555 1.00 97.56 126 GLU A CA 1
ATOM 995 C C . GLU A 1 126 ? -3.874 -6.888 5.681 1.00 97.56 126 GLU A C 1
ATOM 997 O O . GLU A 1 126 ? -4.381 -6.758 6.794 1.00 97.56 126 GLU A O 1
ATOM 1002 N N . ALA A 1 127 ? -4.617 -6.887 4.572 1.00 96.62 127 ALA A N 1
ATOM 1003 C CA . ALA A 1 127 ? -6.065 -6.705 4.574 1.00 96.62 127 ALA A CA 1
ATOM 1004 C C . ALA A 1 127 ? -6.787 -7.864 5.272 1.00 96.62 127 ALA A C 1
ATOM 1006 O O . ALA A 1 127 ? -7.685 -7.637 6.090 1.00 96.62 127 ALA A O 1
ATOM 1007 N N . VAL A 1 128 ? -6.373 -9.109 5.014 1.00 97.69 128 VAL A N 1
ATOM 1008 C CA . VAL A 1 128 ? -6.900 -10.285 5.725 1.00 97.69 128 VAL A CA 1
ATOM 1009 C C . VAL A 1 128 ? -6.600 -10.188 7.222 1.00 97.69 128 VAL A C 1
ATOM 1011 O O . VAL A 1 128 ? -7.481 -10.452 8.047 1.00 97.69 128 VAL A O 1
ATOM 1014 N N . TYR A 1 129 ? -5.393 -9.756 7.590 1.00 96.69 129 TYR A N 1
ATOM 1015 C CA . TYR A 1 129 ? -5.044 -9.526 8.989 1.00 96.69 129 TYR A CA 1
ATOM 1016 C C . TYR A 1 129 ? -5.894 -8.409 9.621 1.00 96.69 129 TYR A C 1
ATOM 1018 O O . TYR A 1 129 ? -6.447 -8.606 10.706 1.00 96.69 129 TYR A O 1
ATOM 1026 N N . ALA A 1 130 ? -6.091 -7.283 8.928 1.00 96.12 130 ALA A N 1
ATOM 1027 C CA . ALA A 1 130 ? -6.955 -6.186 9.365 1.00 96.12 130 ALA A CA 1
ATOM 1028 C C . ALA A 1 130 ? -8.396 -6.660 9.597 1.00 96.12 130 ALA A C 1
ATOM 1030 O O . ALA A 1 130 ? -8.991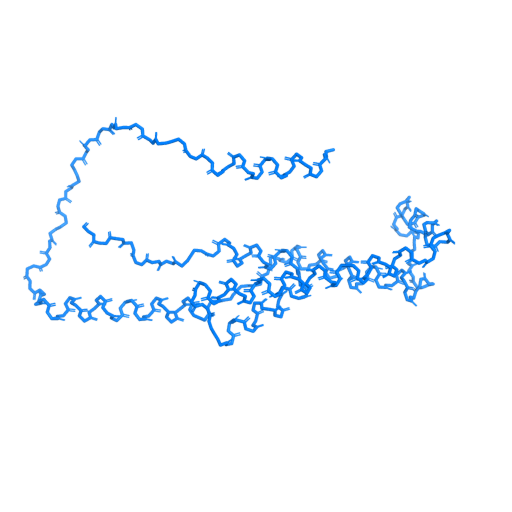 -6.355 10.630 1.00 96.12 130 ALA A O 1
ATOM 1031 N N . TRP A 1 131 ? -8.938 -7.484 8.695 1.00 96.06 131 TRP A N 1
ATOM 1032 C CA . TRP A 1 131 ? -10.273 -8.066 8.845 1.00 96.06 131 TRP A CA 1
ATOM 1033 C C . TRP A 1 131 ? -10.411 -8.883 10.132 1.00 96.06 131 TRP A C 1
ATOM 1035 O O . TRP A 1 131 ? -11.403 -8.741 10.855 1.00 96.06 131 TRP A O 1
ATOM 1045 N N . GLN A 1 132 ? -9.423 -9.728 10.439 1.00 95.25 132 GLN A N 1
ATOM 1046 C CA . GLN A 1 132 ? -9.405 -10.509 11.678 1.00 95.25 132 GLN A CA 1
ATOM 1047 C C . GLN A 1 132 ? -9.224 -9.614 12.911 1.00 95.25 132 GLN A C 1
ATOM 1049 O O . GLN A 1 132 ? -9.882 -9.831 13.932 1.00 95.25 132 GLN A O 1
ATOM 1054 N N . LEU A 1 133 ? -8.368 -8.595 12.818 1.00 93.81 133 LEU A N 1
ATOM 1055 C CA . LEU A 1 133 ? -8.107 -7.648 13.898 1.00 93.81 133 LEU A CA 1
ATOM 1056 C C . LEU A 1 133 ? -9.348 -6.811 14.237 1.00 93.81 133 LEU A C 1
ATOM 1058 O O . LEU A 1 133 ? -9.641 -6.618 15.416 1.00 93.81 133 LEU A O 1
ATOM 1062 N N . CYS A 1 134 ? -10.123 -6.391 13.235 1.00 93.75 134 CYS A N 1
ATOM 1063 C CA . CYS A 1 134 ? -11.415 -5.740 13.436 1.00 93.75 134 CYS A CA 1
ATOM 1064 C C . CYS A 1 134 ? -12.354 -6.603 14.287 1.00 93.75 134 CYS A C 1
ATOM 1066 O O . CYS A 1 134 ? -12.868 -6.114 15.291 1.00 93.75 134 CYS A O 1
ATOM 1068 N N . ARG A 1 135 ? -12.497 -7.900 13.967 1.00 90.81 135 ARG A N 1
ATOM 1069 C CA . ARG A 1 135 ? -13.346 -8.827 14.747 1.00 90.81 135 ARG A CA 1
ATOM 1070 C C . ARG A 1 135 ? -12.886 -8.924 16.198 1.00 90.81 135 ARG A C 1
ATOM 1072 O O . ARG A 1 135 ? -13.712 -8.866 17.103 1.00 90.81 135 ARG A O 1
ATOM 1079 N N . LYS A 1 136 ? -11.569 -9.018 16.421 1.00 89.88 136 LYS A N 1
ATOM 1080 C CA . LYS A 1 136 ? -10.975 -9.047 17.771 1.00 89.88 136 LYS A CA 1
ATOM 1081 C C . LYS A 1 136 ? -11.219 -7.748 18.549 1.00 89.88 136 LYS A C 1
ATOM 1083 O O . LYS A 1 136 ? -11.376 -7.796 19.761 1.00 89.88 136 LYS A O 1
ATOM 1088 N N . LYS A 1 137 ? -11.277 -6.603 17.862 1.00 87.25 137 LYS A N 1
ATOM 1089 C CA . LYS A 1 137 ? -11.563 -5.279 18.446 1.00 87.25 137 LYS A CA 1
ATOM 1090 C C . LYS A 1 137 ? -13.062 -4.935 18.485 1.00 87.25 137 LYS A C 1
ATOM 1092 O O . LYS A 1 137 ? -13.405 -3.797 18.779 1.00 87.25 137 LYS A O 1
ATOM 1097 N N . GLY A 1 138 ? -13.957 -5.875 18.165 1.00 87.75 138 GLY A N 1
ATOM 1098 C CA . GLY A 1 138 ? -15.407 -5.637 18.144 1.00 87.75 138 GLY A CA 1
ATOM 1099 C C . GLY A 1 138 ? -15.902 -4.745 16.994 1.00 87.75 138 GLY A C 1
ATOM 1100 O O . GLY A 1 138 ? -17.069 -4.356 16.987 1.00 87.75 138 GLY A O 1
ATOM 1101 N N . ILE A 1 139 ? -15.045 -4.440 16.014 1.00 89.25 139 ILE A N 1
ATOM 1102 C CA . ILE A 1 139 ? -15.382 -3.687 14.801 1.00 89.25 139 ILE A CA 1
ATOM 1103 C C . ILE A 1 139 ? -16.050 -4.636 13.806 1.00 89.25 139 ILE A C 1
ATOM 1105 O O . ILE A 1 139 ? -15.433 -5.606 13.365 1.00 89.25 139 ILE A O 1
ATOM 1109 N N . ASN A 1 140 ? -17.296 -4.346 13.426 1.00 88.69 140 ASN A N 1
ATOM 1110 C CA . ASN A 1 140 ? -18.112 -5.224 12.586 1.00 88.69 140 ASN A CA 1
ATOM 1111 C C . ASN A 1 140 ? -18.868 -4.437 11.500 1.00 88.69 140 ASN A C 1
ATOM 1113 O O . ASN A 1 140 ? -18.976 -3.211 11.538 1.00 88.69 140 ASN A O 1
ATOM 1117 N N . GLY A 1 141 ? -19.404 -5.147 10.506 1.00 89.88 141 GLY A N 1
ATOM 1118 C CA . GLY A 1 141 ? -20.255 -4.557 9.471 1.00 89.88 141 GLY A CA 1
ATOM 1119 C C . GLY A 1 141 ? -19.495 -3.625 8.522 1.00 89.88 141 GLY A C 1
ATOM 1120 O O . GLY A 1 141 ? -18.439 -3.973 7.995 1.00 89.88 141 GLY A O 1
ATOM 1121 N N . ARG A 1 142 ? -20.034 -2.424 8.274 1.00 92.38 142 ARG A N 1
ATOM 1122 C CA . ARG A 1 142 ? -19.489 -1.495 7.263 1.00 92.38 142 ARG A CA 1
ATOM 1123 C C . ARG A 1 142 ? -18.074 -1.025 7.594 1.00 92.38 142 ARG A C 1
ATOM 1125 O O . ARG A 1 142 ? -17.259 -0.898 6.687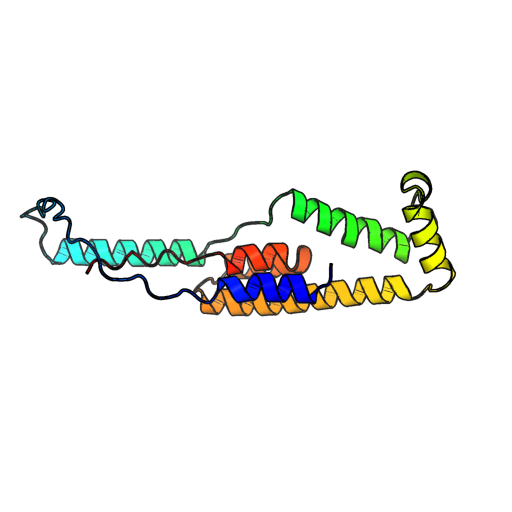 1.00 92.38 142 ARG A O 1
ATOM 1132 N N . ALA A 1 143 ? -17.770 -0.773 8.866 1.00 93.00 143 ALA A N 1
ATOM 1133 C CA . ALA A 1 143 ? -16.440 -0.326 9.276 1.00 93.00 143 ALA A CA 1
ATOM 1134 C C . ALA A 1 143 ? -15.374 -1.397 9.018 1.00 93.00 143 ALA A C 1
ATOM 1136 O O . ALA A 1 143 ? -14.297 -1.081 8.524 1.00 93.00 143 ALA A O 1
ATOM 1137 N N . GLN A 1 144 ? -15.706 -2.666 9.256 1.00 94.06 144 GLN A N 1
ATOM 1138 C CA . GLN A 1 144 ? -14.824 -3.794 8.972 1.00 94.06 144 GLN A CA 1
ATOM 1139 C C . GLN A 1 144 ? -14.489 -3.899 7.474 1.00 94.06 144 GLN A C 1
ATOM 1141 O O . GLN A 1 144 ? -13.324 -4.049 7.109 1.00 94.06 144 GLN A O 1
ATOM 1146 N N . VAL A 1 145 ? -15.495 -3.756 6.603 1.00 95.44 145 VAL A N 1
ATOM 1147 C CA . VAL A 1 145 ? -15.291 -3.732 5.143 1.00 95.44 145 VAL A CA 1
ATOM 1148 C C . VAL A 1 145 ? -14.431 -2.538 4.730 1.00 95.44 145 VAL A C 1
ATOM 1150 O O . VAL A 1 145 ? -13.539 -2.689 3.899 1.00 95.44 145 VAL A O 1
ATOM 1153 N N . LYS A 1 146 ? -14.649 -1.360 5.331 1.00 95.88 146 LYS A N 1
ATOM 1154 C CA . LYS A 1 146 ? -13.834 -0.166 5.061 1.00 95.88 146 LYS A CA 1
ATOM 1155 C C . LYS A 1 146 ? -12.375 -0.372 5.463 1.00 95.88 146 LYS A C 1
ATOM 1157 O O . LYS A 1 146 ? -11.501 0.002 4.689 1.00 95.88 146 LYS A O 1
ATOM 1162 N N . TRP A 1 147 ? -12.110 -0.987 6.618 1.00 96.38 147 TRP A N 1
ATOM 1163 C CA . TRP A 1 147 ? -10.750 -1.336 7.037 1.00 96.38 147 TRP A CA 1
ATOM 1164 C C . TRP A 1 147 ? -10.089 -2.299 6.062 1.00 96.38 147 TRP A C 1
ATOM 1166 O O . TRP A 1 147 ? -9.012 -1.998 5.566 1.00 96.38 147 TRP A O 1
ATOM 1176 N N . PHE A 1 148 ? -10.767 -3.388 5.700 1.00 96.50 148 PHE A N 1
ATOM 1177 C CA . PHE A 1 148 ? -10.251 -4.335 4.712 1.00 96.50 148 PHE A CA 1
ATOM 1178 C C . PHE A 1 148 ? -9.939 -3.667 3.369 1.00 96.50 148 PHE A C 1
ATOM 1180 O O . PHE A 1 148 ? -8.833 -3.811 2.856 1.00 96.50 148 PHE A O 1
ATOM 1187 N N . ALA A 1 149 ? -10.878 -2.890 2.823 1.00 96.62 149 ALA A N 1
ATOM 1188 C CA . ALA A 1 149 ? -10.688 -2.200 1.550 1.00 96.62 149 ALA A CA 1
ATOM 1189 C C . ALA A 1 149 ? -9.558 -1.161 1.626 1.00 96.62 149 ALA A C 1
ATOM 1191 O O . ALA A 1 149 ? -8.722 -1.083 0.731 1.00 96.62 149 ALA A O 1
ATOM 1192 N N . SER A 1 150 ? -9.501 -0.386 2.712 1.00 96.44 150 SER A N 1
ATOM 1193 C CA . SER A 1 150 ? -8.445 0.602 2.931 1.00 96.44 150 SER A CA 1
ATOM 1194 C C . SER A 1 150 ? -7.075 -0.056 3.053 1.00 96.44 150 SER A C 1
ATOM 1196 O O . SER A 1 150 ? -6.130 0.429 2.442 1.00 96.44 150 SER A O 1
ATOM 1198 N N . THR A 1 151 ? -6.955 -1.169 3.776 1.00 96.69 151 THR A N 1
ATOM 1199 C CA . THR A 1 151 ? -5.689 -1.896 3.916 1.00 96.69 151 THR A CA 1
ATOM 1200 C C . THR A 1 151 ? -5.297 -2.622 2.628 1.00 96.69 151 THR A C 1
ATOM 1202 O O . THR A 1 151 ? -4.123 -2.639 2.290 1.00 96.69 151 THR A O 1
ATOM 1205 N N . ALA A 1 152 ? -6.245 -3.116 1.829 1.00 95.88 152 ALA A N 1
ATOM 1206 C CA . ALA A 1 152 ? -5.930 -3.692 0.518 1.00 95.88 152 ALA A CA 1
ATOM 1207 C C . ALA A 1 152 ? -5.336 -2.655 -0.460 1.00 95.88 152 ALA A C 1
ATOM 1209 O O . ALA A 1 152 ? -4.524 -3.000 -1.317 1.00 95.88 152 ALA A O 1
ATOM 1210 N N . VAL A 1 153 ? -5.723 -1.380 -0.329 1.00 95.19 153 VAL A N 1
ATOM 1211 C CA . VAL A 1 153 ? -5.219 -0.289 -1.180 1.00 95.19 153 VAL A CA 1
ATOM 1212 C C . VAL A 1 153 ? -3.957 0.350 -0.599 1.00 95.19 153 VAL A C 1
ATOM 1214 O O . VAL A 1 153 ? -2.961 0.521 -1.294 1.00 95.19 153 VAL A O 1
ATOM 1217 N N . PHE A 1 154 ? -3.989 0.727 0.676 1.00 95.50 154 PHE A N 1
ATOM 1218 C CA . PHE A 1 154 ? -2.932 1.518 1.303 1.00 95.50 154 PHE A CA 1
ATOM 1219 C C . PHE A 1 154 ? -1.937 0.694 2.116 1.00 95.50 154 PHE A C 1
ATOM 1221 O O . PHE A 1 154 ? -0.934 1.257 2.536 1.00 95.50 154 PHE A O 1
ATOM 1228 N N . GLY A 1 155 ? -2.200 -0.592 2.349 1.00 94.62 155 GLY A N 1
ATOM 1229 C CA . GLY A 1 155 ? -1.315 -1.503 3.069 1.00 94.62 155 GLY A CA 1
ATOM 1230 C C . GLY A 1 155 ? -1.056 -1.101 4.522 1.00 94.62 155 GLY A C 1
ATOM 1231 O O . GLY A 1 155 ? -1.936 -0.575 5.220 1.00 94.62 155 GLY A O 1
ATOM 1232 N N . GLY A 1 156 ? 0.185 -1.321 4.954 1.00 91.69 156 GLY A N 1
ATOM 1233 C CA . GLY A 1 156 ? 0.723 -1.026 6.283 1.00 91.69 156 GLY A CA 1
ATOM 1234 C C . GLY A 1 156 ? 0.252 0.286 6.929 1.00 91.69 156 GLY A C 1
ATOM 1235 O O . GLY A 1 156 ? -0.182 0.236 8.076 1.00 91.69 156 GLY A O 1
ATOM 1236 N N . PRO A 1 157 ? 0.259 1.449 6.248 1.00 94.69 157 PRO A N 1
ATOM 1237 C CA . PRO A 1 157 ? -0.295 2.696 6.784 1.00 94.69 157 PRO A CA 1
ATOM 1238 C C . PRO A 1 157 ? -1.742 2.600 7.287 1.00 94.69 157 PRO A C 1
ATOM 1240 O O . PRO A 1 157 ? -2.055 3.115 8.355 1.00 94.69 157 PRO A O 1
ATOM 1243 N N . SER A 1 158 ? -2.628 1.922 6.554 1.00 94.12 158 SER A N 1
ATOM 1244 C CA . SER A 1 158 ? -4.013 1.702 6.999 1.00 94.12 158 SER A CA 1
ATOM 1245 C C . SER A 1 158 ? -4.051 0.726 8.171 1.00 94.12 158 SER A C 1
ATOM 1247 O O . SER A 1 158 ? -4.717 0.972 9.176 1.00 94.12 158 SER A O 1
ATOM 1249 N N . LEU A 1 159 ? -3.265 -0.349 8.098 1.00 93.44 159 LEU A N 1
ATOM 1250 C CA . LEU A 1 159 ? -3.183 -1.309 9.192 1.00 93.44 159 LEU A CA 1
ATOM 1251 C C . LEU A 1 159 ? -2.646 -0.673 10.488 1.00 93.44 159 LEU A C 1
ATOM 1253 O O . LEU A 1 159 ? -3.127 -0.997 11.573 1.00 93.44 159 LEU A O 1
ATOM 1257 N N . TYR A 1 160 ? -1.692 0.251 10.390 1.00 93.62 160 TYR A N 1
ATOM 1258 C CA . TYR A 1 160 ? -1.124 0.977 11.523 1.00 93.62 160 TYR A CA 1
ATOM 1259 C C . TYR A 1 160 ? -2.196 1.763 12.283 1.00 93.62 160 TYR A C 1
ATOM 1261 O O . TYR A 1 160 ? -2.300 1.623 13.503 1.00 93.62 160 TYR A O 1
ATOM 1269 N N . GLU A 1 161 ? -3.043 2.509 11.571 1.00 93.25 161 GLU A N 1
ATOM 1270 C CA . GLU A 1 161 ? -4.164 3.241 12.174 1.00 93.25 161 GLU A CA 1
ATOM 1271 C C . GLU A 1 161 ? -5.116 2.294 12.930 1.00 93.25 161 GLU A C 1
ATOM 1273 O O . GLU A 1 161 ? -5.537 2.574 14.057 1.00 93.25 161 GLU A O 1
ATOM 1278 N N . LEU A 1 162 ? -5.398 1.114 12.363 1.00 92.31 162 LEU A N 1
ATOM 1279 C CA . LEU A 1 162 ? -6.224 0.094 13.017 1.00 92.31 162 LEU A CA 1
ATOM 1280 C C . LEU A 1 162 ? -5.545 -0.527 14.251 1.00 92.31 162 LEU A C 1
ATOM 1282 O O . LEU A 1 162 ? -6.212 -0.868 15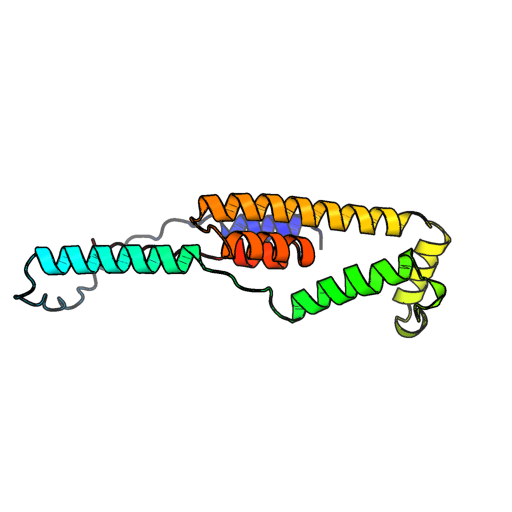.235 1.00 92.31 162 LEU A O 1
ATOM 1286 N N . VAL A 1 163 ? -4.225 -0.708 14.218 1.00 90.81 163 VAL A N 1
ATOM 1287 C CA . VAL A 1 163 ? -3.457 -1.258 15.344 1.00 90.81 163 VAL A CA 1
ATOM 1288 C C . VAL A 1 163 ? -3.444 -0.272 16.509 1.00 90.81 163 VAL A C 1
ATOM 1290 O O . VAL A 1 163 ? -3.785 -0.670 17.631 1.00 90.81 163 VAL A O 1
ATOM 1293 N N . VAL A 1 164 ? -3.117 0.996 16.236 1.00 88.50 164 VAL A N 1
ATOM 1294 C CA . VAL A 1 164 ? -3.030 2.078 17.233 1.00 88.50 164 VAL A CA 1
ATOM 1295 C C . VAL A 1 164 ? -4.391 2.407 17.838 1.00 88.50 164 VAL A C 1
ATOM 1297 O O . VAL A 1 164 ? -4.452 2.839 18.991 1.00 88.50 164 VAL A O 1
ATOM 1300 N N . PHE A 1 165 ? -5.486 2.141 17.120 1.00 83.69 165 PHE A N 1
ATOM 1301 C CA . PHE A 1 165 ? -6.829 2.274 17.666 1.00 83.69 165 PHE A CA 1
ATOM 1302 C C . PHE A 1 165 ? -6.987 1.469 18.966 1.00 83.69 165 PHE A C 1
ATOM 1304 O O . PHE A 1 165 ? -7.138 0.241 18.967 1.00 83.69 165 PHE A O 1
ATOM 1311 N N . LYS A 1 166 ? -6.989 2.176 20.097 1.00 71.88 166 LYS A N 1
ATOM 1312 C CA . LYS A 1 166 ? -7.443 1.657 21.382 1.00 71.88 166 LYS A CA 1
ATOM 1313 C C . LYS A 1 166 ? -8.932 1.933 21.489 1.00 71.88 166 LYS A C 1
ATOM 1315 O O . LYS A 1 166 ? -9.363 3.085 21.439 1.00 71.88 166 LYS A O 1
ATOM 1320 N N . GLN A 1 167 ? -9.716 0.876 21.677 1.00 63.62 167 GLN A N 1
ATOM 1321 C CA . GLN A 1 167 ? -11.086 1.042 22.130 1.00 63.62 167 GLN A CA 1
ATOM 1322 C C . GLN A 1 167 ? -11.014 1.787 23.465 1.00 63.62 167 GLN A C 1
ATOM 1324 O O . GLN A 1 167 ? -10.339 1.325 24.384 1.00 63.62 167 GLN A O 1
ATOM 1329 N N . LYS A 1 168 ? -11.669 2.946 23.573 1.00 52.62 168 LYS A N 1
ATOM 1330 C CA . LYS A 1 168 ? -11.913 3.564 24.877 1.00 52.62 168 LYS A CA 1
ATOM 1331 C C . LYS A 1 168 ? -12.870 2.633 25.626 1.00 52.62 168 LYS A C 1
ATOM 1333 O O . LYS A 1 168 ? -14.081 2.808 25.558 1.00 52.62 168 LYS A O 1
ATOM 1338 N N . SER A 1 169 ? -12.349 1.587 26.265 1.00 45.62 169 SER A N 1
ATOM 1339 C CA . SER A 1 169 ? -13.061 0.950 27.366 1.00 45.62 169 SER A CA 1
ATOM 1340 C C . SER A 1 169 ? -13.230 2.045 28.402 1.00 45.62 169 SER A C 1
ATOM 1342 O O . SER A 1 169 ? -12.237 2.685 28.748 1.00 45.62 169 SER A O 1
ATOM 1344 N N . GLY A 1 170 ? -14.471 2.317 28.811 1.00 44.97 170 GLY A N 1
ATOM 1345 C CA . GLY A 1 170 ? -14.743 3.243 29.900 1.00 44.97 170 GLY A CA 1
ATOM 1346 C C . GLY A 1 170 ? -13.746 2.965 31.013 1.00 44.97 170 GLY A C 1
ATOM 1347 O O . GLY A 1 170 ? -13.683 1.842 31.504 1.00 44.97 170 GLY A O 1
ATOM 1348 N N . GLU A 1 171 ? -12.902 3.959 31.271 1.00 42.22 171 GLU A N 1
ATOM 1349 C CA . GLU A 1 171 ? -11.905 3.957 32.326 1.00 42.22 171 GLU A CA 1
ATOM 1350 C C . GLU A 1 171 ? -12.547 3.347 33.570 1.00 42.22 171 GLU A C 1
ATOM 1352 O O . GLU A 1 171 ? -13.666 3.728 33.925 1.00 42.22 171 GLU A O 1
ATOM 1357 N N . HIS A 1 172 ? -11.881 2.321 34.100 1.00 42.50 172 HIS A N 1
ATOM 1358 C CA . HIS A 1 172 ? -12.210 1.585 35.312 1.00 42.50 172 HIS A CA 1
ATOM 1359 C C . HIS A 1 172 ? -12.704 2.593 36.359 1.00 42.50 172 HIS A C 1
ATOM 1361 O O . HIS A 1 172 ? -11.918 3.338 36.936 1.00 42.50 172 HIS A O 1
ATOM 1367 N N . LEU A 1 173 ? -14.026 2.704 36.509 1.00 42.88 173 LEU A N 1
ATOM 1368 C CA . LEU A 1 173 ? -14.635 3.407 37.631 1.00 42.88 173 LEU A CA 1
ATOM 1369 C C . LEU A 1 173 ? -14.725 2.376 38.748 1.00 42.88 173 LEU A C 1
ATOM 1371 O O . LEU A 1 173 ? -15.815 1.844 38.995 1.00 42.88 173 LEU A O 1
ATOM 1375 N N . ASP A 1 174 ? -13.556 2.083 39.305 1.00 38.44 174 ASP A N 1
ATOM 1376 C CA . ASP A 1 174 ? -13.364 1.424 40.590 1.00 38.44 174 ASP A CA 1
ATOM 1377 C C . ASP A 1 174 ? -13.105 2.504 41.646 1.00 38.44 174 ASP A C 1
ATOM 1379 O O . ASP A 1 174 ? -12.332 3.448 41.348 1.00 38.44 174 ASP A O 1
#

Secondary structure (DSSP, 8-state):
--HHHHHHHHHGGG----PPP------------TT--HHHHHHHHHHHHHHHHHHHHT---PPPHHHHHHHIIIIIIIIHHHHH-GGG--GGGGHHHHHHHHHHHHH-TTHHHHHHHHHHHHHHHHHHHHHHHHHHTT--THHHHHHHHHHHHH-HHHHHHHHH----------

Foldseek 3Di:
DDPVVVVVVVVVVPDDDDDDDDDDDDDPPPDDPPPDDPVNVVVVVVVVQVVLLVCLQQDADAFDPVLLCCLCCPLVPNLCCCQPPVVPDPLVVVPPVSVVSVVCCVVPVCVSVVVNVVVLVQLQVQLVVLLVLCVVSSHDDPRSVVLSVNSSRRNPSSSVVSVPDDRPPPPPPD

Sequence (174 aa):
MSTQELINTCMLRFHEPTQSLGNIQTRPIVSVPTGVNASLYSSLKFHRSVTMQSQSANYFTLPSLPWMINIFGWLYCGLYSTVFIPHLVPYHLFGPAGTGIRLVYTYCPFFGKVLFVAAHLVHLGEAVYAWQLCRKKGINGRAQVKWFASTAVFGGPSLYELVVFKQKSGEHLD

Radius of gyration: 24.75 Å; chains: 1; bounding box: 52×27×72 Å

Organism: Acanthaster planci (NCBI:txid133434)